Protein AF-A0A2A2RE02-F1 (afdb_monomer)

Foldseek 3Di:
DDDDDQDPVNVVLVVVVVVDVVSVVVVVVQVVQQVQLCVLVVLCVLLVHDLQRLCVQLVHHSVVNVCSNGGVPPPDPVNVQSSQVSSVHHDDDDDD

Secondary structure (DSSP, 8-state):
---PPP-HHHHHHHHHHHH-HHHHHHHHHHHHHHHHHHHHHHHHHHTT--HHHHHHHHT--HHHHHHHHH--TT--HHHHHHHHHHTT--------

Nearest PDB structures (foldseek):
  2b5a-assembly1_A  TM=9.350E-01  e=4.910E-04  [Bacillus] caldolyticus
  4fbi-assembly2_C  TM=9.737E-01  e=1.763E-03  Enterobacter sp. RFL1396
  4i6t-assembly1_B  TM=9.662E-01  e=2.117E-03  Enterobacter sp. RFL1396
  8ezt-assembly1_D-2  TM=8.444E-01  e=1.224E-03  Legionella pneumophila
  3f52-assembly1_E  TM=9.281E-01  e=4.395E-03  Corynebacterium glutamicum

Mean predicted aligned error: 5.08 Å

Structure (mmCIF, N/CA/C/O backbone):
data_AF-A0A2A2RE02-F1
#
_entry.id   AF-A0A2A2RE02-F1
#
loop_
_atom_site.group_PDB
_atom_site.id
_atom_site.type_symbol
_atom_site.label_atom_id
_atom_site.label_alt_id
_atom_site.label_comp_id
_atom_site.label_asym_id
_atom_site.label_entity_id
_atom_site.label_seq_id
_atom_site.pdbx_PDB_ins_code
_atom_site.Cartn_x
_atom_site.Cartn_y
_atom_site.Cartn_z
_atom_site.occupancy
_atom_site.B_iso_or_equiv
_atom_site.auth_seq_id
_atom_site.auth_comp_id
_atom_site.auth_asym_id
_atom_site.auth_atom_id
_atom_site.pdbx_PDB_model_num
ATOM 1 N N . MET A 1 1 ? -12.730 13.027 -14.787 1.00 36.94 1 MET A N 1
ATOM 2 C CA . MET A 1 1 ? -11.317 12.645 -14.556 1.00 36.94 1 MET A CA 1
ATOM 3 C C . MET A 1 1 ? -10.471 13.306 -15.627 1.00 36.94 1 MET A C 1
ATOM 5 O O . MET A 1 1 ? -10.741 13.077 -16.795 1.00 36.94 1 MET A O 1
ATOM 9 N N . LYS A 1 2 ? -9.523 14.177 -15.265 1.00 39.69 2 LYS A N 1
ATOM 10 C CA . LYS A 1 2 ? -8.565 14.722 -16.238 1.00 39.69 2 LYS A CA 1
ATOM 11 C C . LYS A 1 2 ? -7.500 13.648 -16.478 1.00 39.69 2 LYS A C 1
ATOM 13 O O . LYS A 1 2 ? -6.848 13.237 -15.524 1.00 39.69 2 LYS A O 1
ATOM 18 N N . THR A 1 3 ? -7.362 13.162 -17.705 1.00 48.34 3 THR A N 1
ATOM 19 C CA . THR A 1 3 ? -6.258 12.280 -18.109 1.00 48.34 3 THR A CA 1
ATOM 20 C C . THR A 1 3 ? -4.958 13.083 -18.051 1.00 48.34 3 THR A C 1
ATOM 22 O O . THR A 1 3 ? -4.823 14.086 -18.754 1.00 48.34 3 THR A O 1
ATOM 25 N N . LYS A 1 4 ? -4.032 12.698 -17.165 1.00 69.12 4 LYS A N 1
ATOM 26 C CA . LYS A 1 4 ? -2.693 13.297 -17.072 1.00 69.12 4 LYS A CA 1
ATOM 27 C C . LYS A 1 4 ? -1.967 13.011 -18.396 1.00 69.12 4 LYS A C 1
ATOM 29 O O . LYS A 1 4 ? -1.952 11.866 -18.837 1.00 69.12 4 LYS A O 1
ATOM 34 N N . LYS A 1 5 ? -1.439 14.043 -19.064 1.00 75.25 5 LYS A N 1
ATOM 35 C CA . LYS A 1 5 ? -0.555 13.851 -20.228 1.00 75.25 5 LYS A CA 1
ATOM 36 C C . LYS A 1 5 ? 0.691 13.086 -19.758 1.00 75.25 5 LYS A C 1
ATOM 38 O O . LYS A 1 5 ? 1.171 13.436 -18.679 1.00 75.25 5 LYS A O 1
ATOM 43 N N . PRO A 1 6 ? 1.193 12.106 -20.531 1.00 75.75 6 PRO A N 1
ATOM 44 C CA . PRO A 1 6 ? 2.394 11.378 -20.152 1.00 75.75 6 PRO A CA 1
ATOM 45 C C . PRO A 1 6 ? 3.555 12.360 -20.022 1.00 75.75 6 PRO A C 1
ATOM 47 O O . PRO A 1 6 ? 3.801 13.152 -20.944 1.00 75.75 6 PRO A O 1
ATOM 50 N N . ASP A 1 7 ? 4.188 12.353 -18.854 1.00 89.88 7 ASP A N 1
ATOM 51 C CA . ASP A 1 7 ? 5.355 13.180 -18.568 1.00 89.88 7 ASP A CA 1
ATOM 52 C C . ASP 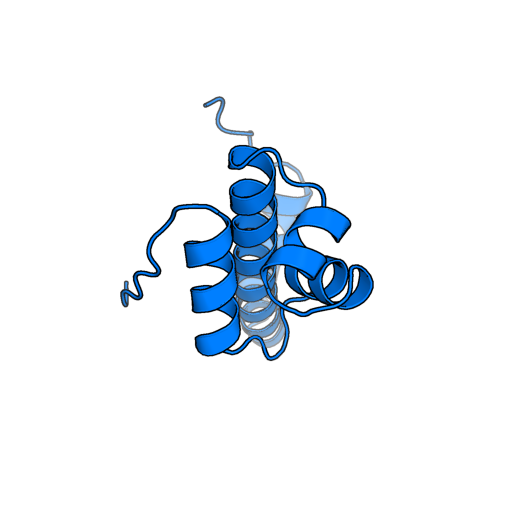A 1 7 ? 6.648 12.489 -19.039 1.00 89.88 7 ASP A C 1
ATOM 54 O O . ASP A 1 7 ? 6.619 11.431 -19.675 1.00 89.88 7 ASP A O 1
ATOM 58 N N . ASP A 1 8 ? 7.795 13.129 -18.811 1.00 93.19 8 ASP A N 1
ATOM 59 C CA . ASP A 1 8 ? 9.086 12.613 -19.279 1.00 93.19 8 ASP A CA 1
ATOM 60 C C . ASP A 1 8 ? 9.456 11.270 -18.624 1.00 93.19 8 ASP A C 1
ATOM 62 O O . ASP A 1 8 ? 10.136 10.452 -19.248 1.00 93.19 8 ASP A O 1
ATOM 66 N N . LEU A 1 9 ? 8.966 10.999 -17.407 1.00 90.38 9 LEU A N 1
ATOM 67 C CA . LEU A 1 9 ? 9.183 9.724 -16.727 1.00 90.38 9 LEU A CA 1
ATOM 68 C C . LEU A 1 9 ? 8.360 8.611 -17.382 1.00 90.38 9 LEU A C 1
ATOM 70 O O . LEU A 1 9 ? 8.900 7.537 -17.648 1.00 90.38 9 LEU A O 1
ATOM 74 N N . ASP A 1 10 ? 7.090 8.883 -17.697 1.00 91.62 10 ASP A N 1
ATOM 75 C CA . ASP A 1 10 ? 6.213 7.924 -18.380 1.00 91.62 10 ASP A 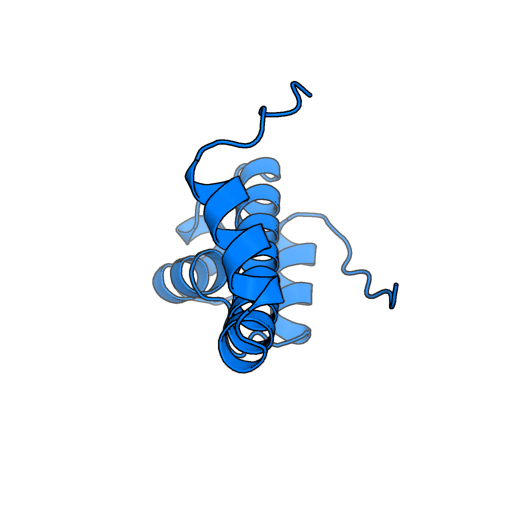CA 1
ATOM 76 C C . ASP A 1 10 ? 6.827 7.469 -19.720 1.00 91.62 10 ASP A C 1
ATOM 78 O O . ASP A 1 10 ? 6.822 6.282 -20.049 1.00 91.62 10 ASP A O 1
ATOM 82 N N . ARG A 1 11 ? 7.419 8.404 -20.477 1.00 93.69 11 ARG A N 1
ATOM 83 C CA . ARG A 1 11 ? 8.105 8.104 -21.748 1.00 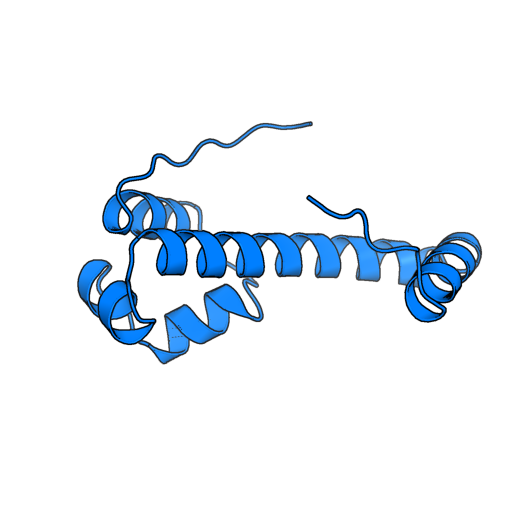93.69 11 ARG A CA 1
ATOM 84 C C . ARG A 1 11 ? 9.354 7.254 -21.549 1.00 93.69 11 ARG A C 1
ATOM 86 O O . ARG A 1 11 ? 9.524 6.257 -22.247 1.00 93.69 11 ARG A O 1
ATOM 93 N N . TYR A 1 12 ? 10.199 7.622 -20.586 1.00 94.62 12 TYR A N 1
ATOM 94 C CA . TYR A 1 12 ? 11.413 6.869 -20.280 1.00 94.62 12 TYR A CA 1
ATOM 95 C C . TYR A 1 12 ? 11.105 5.415 -19.909 1.00 94.62 12 TYR A C 1
ATOM 97 O O . TYR A 1 12 ? 11.782 4.505 -20.382 1.00 94.62 12 TYR A O 1
ATOM 105 N N . ILE A 1 13 ? 10.069 5.187 -19.094 1.00 93.81 13 ILE A N 1
ATOM 106 C CA . ILE A 1 13 ? 9.660 3.839 -18.688 1.00 93.81 13 ILE A CA 1
ATOM 107 C C . ILE A 1 13 ? 9.280 3.011 -19.915 1.00 93.81 13 ILE A C 1
ATOM 109 O O . ILE A 1 13 ? 9.792 1.906 -20.067 1.00 93.81 13 ILE A O 1
ATOM 113 N N . VAL A 1 14 ? 8.443 3.546 -20.813 1.00 94.19 14 VAL A N 1
ATOM 114 C CA . VAL A 1 14 ? 8.041 2.844 -22.045 1.00 94.19 14 VAL A CA 1
ATOM 115 C C . VAL A 1 14 ? 9.265 2.459 -22.875 1.00 94.19 14 VAL A C 1
ATOM 117 O O . VAL A 1 14 ? 9.457 1.282 -23.175 1.00 94.19 14 VAL A O 1
ATOM 120 N N . GLU A 1 15 ? 10.143 3.419 -23.169 1.00 95.88 15 GLU A N 1
ATOM 121 C CA . GLU A 1 15 ? 11.349 3.163 -23.962 1.00 95.88 15 GLU A CA 1
ATOM 122 C C . GLU A 1 15 ? 12.310 2.173 -23.290 1.00 95.88 15 GLU A C 1
ATOM 124 O O . GLU A 1 15 ? 12.991 1.400 -23.968 1.00 95.88 15 GLU A O 1
ATOM 129 N N . ARG A 1 16 ? 12.412 2.200 -21.955 1.00 95.44 16 ARG A N 1
ATOM 130 C CA . ARG A 1 16 ? 13.289 1.293 -21.210 1.00 95.44 16 ARG A CA 1
ATOM 131 C C . ARG A 1 16 ? 12.741 -0.130 -21.207 1.00 95.44 16 ARG A C 1
ATOM 133 O O . ARG A 1 16 ? 13.526 -1.052 -21.411 1.00 95.44 16 ARG A O 1
ATOM 140 N N . LYS A 1 17 ? 11.426 -0.306 -21.040 1.00 95.62 17 LYS A N 1
ATOM 141 C CA . LYS A 1 17 ? 10.769 -1.622 -21.084 1.00 95.62 17 LYS A CA 1
ATOM 142 C C . LYS A 1 17 ? 10.950 -2.324 -22.432 1.00 95.62 17 LYS A C 1
ATOM 144 O O . LYS A 1 17 ? 11.088 -3.540 -22.460 1.00 95.62 17 LYS A O 1
ATOM 149 N N . GLU A 1 18 ? 10.993 -1.579 -23.536 1.00 95.69 18 GLU A N 1
ATOM 150 C CA . GLU A 1 18 ? 11.247 -2.149 -24.870 1.00 95.69 18 GLU A CA 1
ATOM 151 C C . GLU A 1 18 ? 12.684 -2.662 -25.044 1.00 95.69 18 GLU A C 1
ATOM 153 O O . GLU A 1 18 ? 12.924 -3.609 -25.791 1.00 95.69 18 GLU A O 1
ATOM 158 N N . LYS A 1 19 ? 13.650 -2.030 -24.370 1.00 96.56 19 LYS A N 1
ATOM 159 C CA . LYS A 1 19 ? 15.086 -2.315 -24.530 1.00 96.56 19 LYS A CA 1
ATOM 160 C C . LYS A 1 19 ? 15.615 -3.341 -23.529 1.00 96.56 19 LYS A C 1
ATOM 162 O O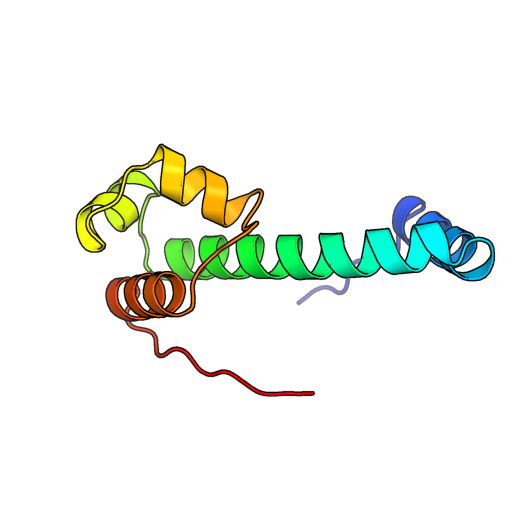 . LYS A 1 19 ? 16.689 -3.894 -23.749 1.00 96.56 19 LYS A O 1
ATOM 167 N N . ASP A 1 20 ? 14.905 -3.556 -22.427 1.00 97.12 20 ASP A N 1
ATOM 168 C CA . ASP A 1 20 ? 15.368 -4.342 -21.288 1.00 97.12 20 ASP A CA 1
ATOM 169 C C . ASP A 1 20 ? 14.213 -5.171 -20.705 1.00 97.12 20 ASP A C 1
ATOM 171 O O . ASP A 1 20 ? 13.341 -4.664 -19.995 1.00 97.12 20 ASP A O 1
ATOM 175 N N . ALA A 1 21 ? 14.210 -6.465 -21.033 1.00 95.31 21 ALA A N 1
ATOM 176 C CA . ALA A 1 21 ? 13.178 -7.403 -20.600 1.00 95.31 21 ALA A CA 1
ATOM 177 C C . ALA A 1 21 ? 13.226 -7.688 -19.089 1.00 95.31 21 ALA A C 1
ATOM 179 O O . ALA A 1 21 ? 12.182 -7.943 -18.487 1.00 95.31 21 ALA A O 1
ATOM 180 N N . GLU A 1 22 ? 14.409 -7.625 -18.469 1.00 95.69 22 GLU A N 1
ATOM 181 C CA . GLU A 1 22 ? 14.565 -7.797 -17.021 1.00 95.69 22 GLU A CA 1
ATOM 182 C C . GLU A 1 22 ? 13.957 -6.599 -16.287 1.00 95.69 22 GLU A C 1
ATOM 184 O O . GLU A 1 22 ? 13.143 -6.771 -15.377 1.00 95.69 22 GLU A O 1
ATOM 189 N N . PHE A 1 23 ? 14.253 -5.385 -16.762 1.00 95.44 23 PHE A N 1
ATOM 190 C CA . PHE A 1 23 ? 13.607 -4.168 -16.277 1.00 95.44 23 PHE A CA 1
ATOM 191 C C . PHE A 1 23 ? 12.089 -4.218 -16.465 1.00 95.44 23 PHE A C 1
ATOM 193 O O . PHE A 1 23 ? 11.353 -3.869 -15.547 1.00 95.44 23 PHE A O 1
ATOM 200 N N . ALA A 1 24 ? 11.606 -4.658 -17.631 1.00 93.94 24 ALA A N 1
ATOM 201 C CA . ALA A 1 24 ? 10.175 -4.728 -17.906 1.00 93.94 24 ALA A CA 1
ATOM 202 C C . ALA A 1 24 ? 9.437 -5.651 -16.930 1.00 93.94 24 ALA A C 1
ATOM 204 O O . ALA A 1 24 ? 8.420 -5.245 -16.368 1.00 93.94 24 ALA A O 1
ATOM 205 N N . ALA A 1 25 ? 9.970 -6.852 -16.693 1.00 92.81 25 ALA A N 1
ATOM 206 C CA . ALA A 1 25 ? 9.375 -7.814 -15.773 1.00 92.81 25 ALA A CA 1
ATOM 207 C C . ALA A 1 25 ? 9.385 -7.315 -14.318 1.00 92.81 25 ALA A C 1
ATOM 209 O O . ALA A 1 25 ? 8.368 -7.417 -13.628 1.00 92.81 25 ALA A O 1
ATOM 210 N N . ALA A 1 26 ? 10.504 -6.742 -13.859 1.00 92.06 26 ALA A N 1
ATOM 211 C CA . ALA A 1 26 ? 10.609 -6.179 -12.514 1.00 92.06 26 ALA A CA 1
ATOM 212 C C . ALA A 1 26 ? 9.646 -4.996 -12.323 1.00 92.06 26 ALA A C 1
ATOM 214 O O . ALA A 1 26 ? 8.891 -4.965 -11.352 1.00 92.06 26 ALA A O 1
ATOM 215 N N . TYR A 1 27 ? 9.610 -4.075 -13.292 1.00 92.75 27 TYR A N 1
ATOM 216 C CA . TYR A 1 27 ? 8.723 -2.917 -13.262 1.00 92.75 27 TYR A CA 1
ATOM 217 C C . TYR A 1 27 ? 7.251 -3.332 -13.215 1.00 92.75 27 TYR A C 1
ATOM 219 O O . TYR A 1 27 ? 6.502 -2.805 -12.401 1.00 92.75 27 TYR A O 1
ATOM 227 N N . ASP A 1 28 ? 6.827 -4.290 -14.044 1.00 91.00 28 ASP A N 1
ATOM 228 C CA . ASP A 1 28 ? 5.428 -4.733 -14.071 1.00 91.00 28 ASP A CA 1
ATOM 229 C C . ASP A 1 28 ? 4.999 -5.411 -12.769 1.00 91.00 28 ASP A C 1
ATOM 231 O O . ASP A 1 28 ? 3.889 -5.176 -12.285 1.00 91.00 28 ASP A O 1
ATOM 235 N N . SER A 1 29 ? 5.887 -6.200 -12.160 1.00 87.81 29 SER A N 1
ATOM 236 C CA . SER A 1 29 ? 5.629 -6.793 -10.848 1.00 87.81 29 SER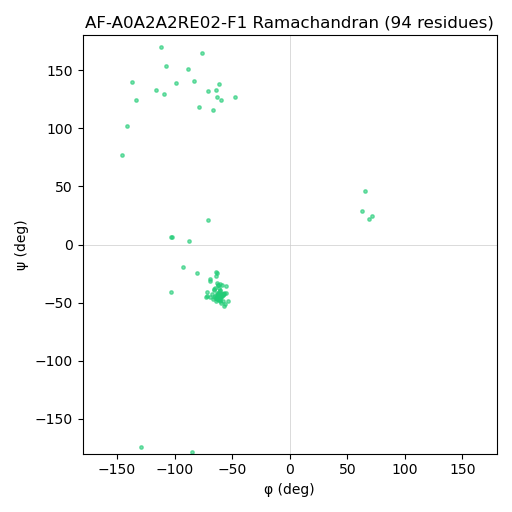 A CA 1
ATOM 237 C C . SER A 1 29 ? 5.495 -5.723 -9.759 1.00 87.81 29 SER A C 1
ATOM 239 O O . SER A 1 29 ? 4.532 -5.739 -8.990 1.00 87.81 29 SER A O 1
ATOM 241 N N . GLU A 1 30 ? 6.429 -4.771 -9.696 1.00 89.81 30 GLU A N 1
ATOM 242 C CA . GLU A 1 30 ? 6.399 -3.683 -8.710 1.00 89.81 30 GLU A CA 1
ATOM 243 C C . GLU A 1 30 ? 5.201 -2.747 -8.913 1.00 89.81 30 GLU A C 1
ATOM 245 O O . GLU A 1 30 ? 4.576 -2.309 -7.943 1.00 89.81 30 GLU A O 1
ATOM 250 N N . GLN A 1 31 ? 4.835 -2.477 -10.167 1.00 90.62 31 GLN A N 1
ATOM 251 C CA . GLN A 1 31 ? 3.680 -1.662 -10.524 1.00 90.62 31 GLN A CA 1
ATOM 252 C C . GLN A 1 31 ? 2.377 -2.314 -10.047 1.00 90.62 31 GLN A C 1
ATOM 254 O O . GLN A 1 31 ? 1.539 -1.635 -9.449 1.00 90.62 31 GLN A O 1
ATOM 259 N N . ALA A 1 32 ? 2.218 -3.629 -10.232 1.00 88.12 32 ALA A N 1
ATOM 260 C CA . ALA A 1 32 ? 1.053 -4.361 -9.740 1.00 88.12 32 ALA A CA 1
ATOM 261 C C . ALA A 1 32 ? 0.942 -4.309 -8.204 1.00 88.12 32 ALA A C 1
ATOM 263 O O . ALA A 1 32 ? -0.146 -4.083 -7.662 1.00 88.12 32 ALA A O 1
ATOM 264 N N . GLU A 1 33 ? 2.058 -4.461 -7.481 1.00 90.50 33 GLU A N 1
ATOM 265 C CA . GLU A 1 33 ? 2.073 -4.285 -6.025 1.00 90.50 33 GLU A CA 1
ATOM 266 C C . GLU A 1 33 ? 1.684 -2.858 -5.630 1.00 90.50 33 GLU A C 1
ATOM 268 O O . GLU A 1 33 ? 0.809 -2.653 -4.785 1.00 90.50 33 GLU A O 1
ATOM 273 N N . TRP A 1 34 ? 2.277 -1.850 -6.264 1.00 90.81 34 TRP A N 1
ATOM 274 C CA . TRP A 1 34 ? 1.959 -0.455 -5.983 1.00 90.81 34 TRP A CA 1
ATOM 275 C C . TRP A 1 34 ? 0.467 -0.148 -6.184 1.00 90.81 34 TRP A C 1
ATOM 277 O O . TRP A 1 34 ? -0.159 0.491 -5.332 1.00 90.81 34 TRP A O 1
ATOM 287 N N . GLU A 1 35 ? -0.143 -0.657 -7.255 1.00 91.69 35 GLU A N 1
ATOM 288 C CA . GLU A 1 35 ? -1.572 -0.485 -7.535 1.00 91.69 35 GLU A CA 1
ATOM 289 C C . GLU A 1 35 ? -2.470 -1.063 -6.435 1.00 91.69 35 GLU A C 1
ATOM 291 O O . GLU A 1 35 ? -3.456 -0.424 -6.046 1.00 91.69 35 GLU A O 1
ATOM 296 N N . ILE A 1 36 ? -2.110 -2.221 -5.871 1.00 92.44 36 ILE A N 1
ATOM 297 C CA . ILE A 1 36 ? -2.817 -2.812 -4.726 1.00 92.44 36 ILE A CA 1
ATOM 298 C C . ILE A 1 36 ? -2.740 -1.880 -3.512 1.00 92.44 36 ILE A C 1
ATOM 300 O O . ILE A 1 36 ? -3.763 -1.613 -2.872 1.00 92.44 36 ILE A O 1
ATOM 304 N N . GLY A 1 37 ? -1.556 -1.349 -3.200 1.00 94.44 37 GLY A N 1
ATOM 305 C CA . GLY A 1 37 ? -1.362 -0.441 -2.066 1.00 94.44 37 GLY A CA 1
ATOM 306 C C . GLY A 1 37 ? -2.199 0.833 -2.204 1.00 94.44 37 GLY A C 1
ATOM 307 O O . GLY A 1 37 ? -2.917 1.236 -1.280 1.00 94.44 37 GLY A O 1
ATOM 308 N N . GLN A 1 38 ? -2.216 1.402 -3.410 1.00 95.44 38 GLN A N 1
ATOM 309 C CA . GLN A 1 38 ? -3.022 2.575 -3.742 1.00 95.44 38 GLN A CA 1
ATOM 310 C C . GLN A 1 38 ? -4.524 2.293 -3.672 1.00 95.44 38 GLN A C 1
ATOM 312 O O . GLN A 1 38 ? -5.291 3.139 -3.200 1.00 95.44 38 GLN A O 1
ATOM 317 N N . LEU A 1 39 ? -4.965 1.111 -4.110 1.00 94.12 39 LEU A N 1
ATOM 318 C CA . LEU A 1 39 ? -6.355 0.680 -3.984 1.00 94.12 39 LEU A CA 1
ATOM 319 C C . LEU A 1 39 ? -6.776 0.591 -2.512 1.00 94.12 39 LEU A C 1
ATOM 321 O O . LEU A 1 39 ? -7.858 1.071 -2.160 1.00 94.12 39 LEU A O 1
ATOM 325 N N . LEU A 1 40 ? -5.931 0.024 -1.647 1.00 95.50 40 LEU A N 1
ATOM 326 C CA . LEU A 1 40 ? -6.196 -0.067 -0.210 1.00 95.50 40 LEU A CA 1
ATOM 327 C C . LEU A 1 40 ? -6.297 1.316 0.431 1.00 95.50 40 LEU A C 1
ATOM 329 O O . LEU A 1 40 ? -7.278 1.582 1.131 1.00 95.50 40 LEU A O 1
ATOM 333 N N . SER A 1 41 ? -5.349 2.208 0.129 1.00 96.94 41 SER A N 1
ATOM 334 C CA . SER A 1 41 ? -5.347 3.575 0.657 1.00 96.94 41 SER A CA 1
ATOM 335 C C . SER A 1 41 ? -6.615 4.331 0.254 1.00 96.94 41 SER A C 1
ATOM 337 O O . SER A 1 41 ? -7.355 4.818 1.110 1.00 96.94 41 SER A O 1
ATOM 339 N N . LYS A 1 42 ? -6.962 4.323 -1.041 1.00 96.62 42 LYS A N 1
ATOM 340 C CA . LYS A 1 42 ? -8.186 4.966 -1.548 1.00 96.62 42 LYS A CA 1
ATOM 341 C C . LYS A 1 42 ? -9.450 4.369 -0.939 1.00 96.62 42 LYS A C 1
ATOM 343 O O . LYS A 1 42 ? -10.387 5.096 -0.617 1.00 96.62 42 LYS A O 1
ATOM 348 N N . THR A 1 43 ? -9.492 3.048 -0.770 1.00 96.12 43 THR A N 1
ATOM 349 C CA . THR A 1 43 ? -10.642 2.369 -0.161 1.00 96.12 43 THR A CA 1
ATOM 350 C C . THR A 1 43 ? -10.810 2.800 1.295 1.00 96.12 43 THR A C 1
ATOM 352 O O . THR A 1 43 ? -11.915 3.179 1.691 1.00 96.12 43 THR A O 1
ATOM 355 N N . ARG A 1 44 ? -9.716 2.832 2.068 1.00 97.81 44 ARG A N 1
ATOM 356 C CA . ARG A 1 44 ? -9.690 3.326 3.452 1.00 97.81 44 ARG A CA 1
ATOM 357 C C . ARG A 1 44 ? -10.159 4.780 3.541 1.00 97.81 44 ARG A C 1
ATOM 359 O O . ARG A 1 44 ? -11.013 5.094 4.370 1.00 97.81 44 ARG A O 1
ATOM 366 N N . GLU A 1 45 ? -9.619 5.650 2.695 1.00 97.88 45 GLU A N 1
ATOM 367 C CA . GLU A 1 45 ? -9.957 7.078 2.656 1.00 97.88 45 GLU A CA 1
ATOM 368 C C . GLU A 1 45 ? -11.422 7.304 2.288 1.00 97.88 45 GLU A C 1
ATOM 370 O O . GLU A 1 45 ? -12.103 8.087 2.945 1.00 97.88 45 GLU A O 1
ATOM 375 N N . SER A 1 46 ? -11.949 6.554 1.314 1.00 97.38 46 SER A N 1
ATOM 376 C CA . SER A 1 46 ? -13.367 6.624 0.936 1.00 97.38 46 SER A CA 1
ATOM 377 C C . SER A 1 46 ? -14.317 6.193 2.059 1.00 97.38 46 SER A C 1
ATOM 379 O O . SER A 1 46 ? -15.466 6.623 2.090 1.00 97.38 46 SER A O 1
ATOM 381 N N . ALA A 1 47 ? -13.834 5.369 2.994 1.00 97.31 47 ALA A N 1
ATOM 382 C CA . ALA A 1 47 ? -14.556 4.976 4.198 1.00 97.31 47 ALA A CA 1
ATOM 383 C C . ALA A 1 47 ? -14.360 5.961 5.371 1.00 97.31 47 ALA A C 1
ATOM 385 O O . ALA A 1 47 ? -14.847 5.700 6.470 1.00 97.31 47 ALA A O 1
ATOM 386 N N . GLY A 1 48 ? -13.631 7.067 5.170 1.00 97.88 48 GLY A N 1
ATOM 387 C CA . GLY A 1 48 ? -13.368 8.082 6.195 1.00 97.88 48 GLY A CA 1
ATOM 388 C C . GLY A 1 48 ? -12.447 7.609 7.324 1.00 97.88 48 GLY A C 1
ATOM 389 O O . GLY A 1 48 ? -12.496 8.150 8.428 1.00 97.88 48 GLY A O 1
ATOM 390 N N . LEU A 1 49 ? -11.634 6.573 7.092 1.00 98.19 49 LEU A N 1
ATOM 391 C CA . LEU A 1 49 ? -10.794 5.970 8.127 1.00 98.19 49 LEU A CA 1
ATOM 392 C C . LEU A 1 49 ? -9.351 6.481 8.059 1.00 98.19 49 LEU A C 1
ATOM 394 O O . LEU A 1 49 ? -8.739 6.544 6.993 1.00 98.19 49 LEU A O 1
ATOM 398 N N . THR A 1 50 ? -8.755 6.752 9.220 1.00 98.44 50 THR A N 1
ATOM 399 C CA . THR A 1 50 ? -7.293 6.869 9.339 1.00 98.44 50 THR A CA 1
ATOM 400 C C . THR A 1 50 ? -6.638 5.485 9.313 1.00 98.44 50 THR A C 1
ATOM 402 O O . THR A 1 50 ? -7.309 4.466 9.516 1.00 98.44 50 THR A O 1
ATOM 405 N N . GLN A 1 51 ? -5.320 5.424 9.098 1.00 98.31 51 GLN A N 1
ATOM 406 C CA . GLN A 1 51 ? -4.568 4.163 9.166 1.00 98.31 51 GLN A CA 1
ATOM 407 C C . GLN A 1 51 ? -4.719 3.494 10.542 1.00 98.31 51 GLN A C 1
ATOM 409 O O . GLN A 1 51 ? -4.969 2.293 10.623 1.00 98.31 51 GLN A O 1
ATOM 414 N N . GLU A 1 52 ? -4.654 4.266 11.631 1.00 98.50 52 GLU A N 1
ATOM 415 C CA . GLU A 1 52 ? -4.900 3.781 12.992 1.00 98.50 52 GLU A CA 1
ATOM 416 C C . GLU A 1 52 ? -6.325 3.244 13.174 1.00 98.50 52 GLU A C 1
ATOM 418 O O . GLU A 1 52 ? -6.524 2.233 13.849 1.00 98.50 52 GLU A O 1
ATOM 423 N N . ALA A 1 53 ? -7.332 3.910 12.602 1.00 98.44 53 ALA A N 1
ATOM 424 C CA . ALA A 1 53 ? -8.723 3.482 12.726 1.00 98.44 53 ALA A CA 1
ATOM 425 C C . ALA A 1 53 ? -8.981 2.161 11.990 1.00 98.44 53 ALA A C 1
ATOM 427 O O . ALA A 1 53 ? -9.637 1.272 12.540 1.00 98.44 53 ALA A O 1
ATOM 428 N N . LEU A 1 54 ? -8.426 2.005 10.783 1.00 98.38 54 LEU A N 1
ATOM 429 C CA . LEU A 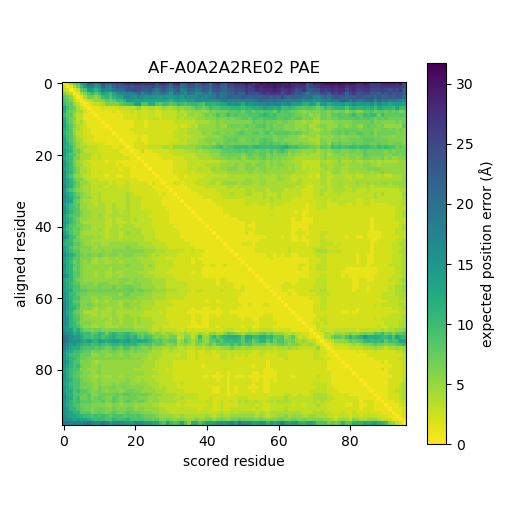1 54 ? -8.490 0.745 10.046 1.00 98.38 54 LEU A CA 1
ATOM 430 C C . LEU A 1 54 ? -7.752 -0.369 10.796 1.00 98.38 54 LEU A C 1
ATOM 432 O O . LEU A 1 54 ? -8.311 -1.450 10.972 1.00 98.38 54 LEU A O 1
ATOM 436 N N . ALA A 1 55 ? -6.546 -0.088 11.300 1.00 98.12 55 ALA A N 1
ATOM 437 C CA . ALA A 1 55 ? -5.756 -1.037 12.080 1.00 98.12 55 ALA A CA 1
ATOM 438 C C . ALA A 1 55 ? -6.555 -1.606 13.261 1.00 98.12 55 ALA A C 1
ATOM 440 O O . ALA A 1 55 ? -6.654 -2.824 13.404 1.00 98.12 55 ALA A O 1
ATOM 441 N N . ARG A 1 56 ? -7.208 -0.738 14.048 1.00 98.31 56 ARG A N 1
ATOM 442 C CA . ARG A 1 56 ? -8.071 -1.162 15.162 1.00 98.31 56 ARG A CA 1
ATOM 443 C C . ARG A 1 56 ? -9.244 -2.026 14.699 1.00 98.31 56 ARG A C 1
ATOM 445 O O . ARG A 1 56 ? -9.516 -3.046 15.322 1.00 98.31 56 ARG A O 1
ATOM 452 N N . LYS A 1 57 ? -9.915 -1.658 13.600 1.00 97.69 57 LYS A N 1
ATOM 453 C CA . LYS A 1 57 ? -11.059 -2.416 13.057 1.00 97.69 57 LYS A CA 1
ATOM 454 C C . LYS A 1 57 ? -10.692 -3.835 12.621 1.00 97.69 57 LYS A C 1
ATOM 456 O O . LYS A 1 57 ? -11.524 -4.725 12.757 1.00 97.69 57 LYS A O 1
ATOM 461 N N . ILE A 1 58 ? -9.486 -4.048 12.090 1.00 96.81 58 ILE A N 1
ATOM 462 C CA . ILE A 1 58 ? -9.071 -5.359 11.561 1.00 96.81 58 ILE A CA 1
ATOM 463 C C . ILE A 1 58 ? -8.128 -6.145 12.481 1.00 96.81 58 ILE A C 1
ATOM 465 O O . ILE A 1 58 ? -7.636 -7.202 12.078 1.00 96.81 58 ILE A O 1
ATOM 469 N N . GLY A 1 59 ? -7.873 -5.650 13.698 1.00 96.81 59 GLY A N 1
ATOM 470 C CA . GLY A 1 59 ? -6.960 -6.286 14.652 1.00 96.81 59 GLY A CA 1
ATOM 471 C C . GLY A 1 59 ? -5.510 -6.297 14.162 1.00 96.81 59 GLY A C 1
ATOM 472 O O . GLY A 1 59 ? -4.855 -7.333 14.187 1.00 96.81 59 GLY A O 1
ATOM 473 N N . SER A 1 60 ? -5.031 -5.160 13.658 1.00 96.19 60 SER A N 1
ATOM 474 C CA . SER A 1 60 ? -3.669 -4.967 13.151 1.00 96.19 60 SER A CA 1
ATOM 475 C C . SER A 1 60 ? -3.027 -3.718 13.771 1.00 96.19 60 SER A C 1
ATOM 477 O O . SER A 1 60 ? -3.599 -3.078 14.654 1.00 96.19 60 SER A O 1
ATOM 479 N N . THR A 1 61 ? -1.831 -3.349 13.317 1.00 97.44 61 THR A N 1
ATOM 480 C CA . THR A 1 61 ? -1.120 -2.139 13.753 1.00 97.44 61 THR A CA 1
ATOM 481 C C . THR A 1 61 ? -1.135 -1.076 12.662 1.00 97.44 61 THR A C 1
ATOM 483 O O . THR A 1 61 ? -1.189 -1.387 11.472 1.00 97.44 61 THR A O 1
ATOM 486 N N . ARG A 1 62 ? -1.039 0.203 13.043 1.00 97.62 62 ARG A N 1
ATOM 487 C CA . ARG A 1 62 ? -0.910 1.304 12.074 1.00 97.62 62 ARG A CA 1
ATOM 488 C C . ARG A 1 62 ? 0.286 1.090 11.140 1.00 97.62 62 ARG A C 1
ATOM 490 O O . ARG A 1 62 ? 0.153 1.292 9.939 1.00 97.62 62 ARG A O 1
ATOM 497 N N . SER A 1 63 ? 1.424 0.635 11.667 1.00 96.56 63 SER A N 1
ATOM 498 C CA . SER A 1 63 ? 2.622 0.344 10.868 1.00 96.56 63 SER A CA 1
ATOM 499 C C . SER A 1 63 ? 2.379 -0.756 9.834 1.00 96.56 63 SER A C 1
ATOM 501 O O . SER A 1 63 ? 2.861 -0.643 8.710 1.00 96.56 63 SER A O 1
ATOM 503 N N . ALA A 1 64 ? 1.595 -1.786 10.172 1.00 94.88 64 ALA A N 1
ATOM 504 C CA . ALA A 1 64 ? 1.196 -2.807 9.209 1.00 94.88 64 ALA A CA 1
ATOM 505 C C . ALA A 1 64 ? 0.296 -2.227 8.108 1.00 94.88 64 ALA A C 1
ATOM 507 O O . ALA A 1 64 ? 0.578 -2.466 6.941 1.00 94.88 64 ALA A O 1
ATOM 508 N N . ILE A 1 65 ? -0.707 -1.404 8.447 1.00 96.56 65 ILE A N 1
ATOM 509 C CA . ILE A 1 65 ? -1.550 -0.722 7.443 1.00 96.56 65 ILE A CA 1
ATOM 510 C C . ILE A 1 65 ? -0.711 0.181 6.531 1.00 96.56 65 ILE A C 1
ATOM 512 O O . ILE A 1 65 ? -0.850 0.124 5.315 1.00 96.56 65 ILE A O 1
ATOM 516 N N . CYS A 1 66 ? 0.207 0.965 7.100 1.00 95.94 66 CYS A N 1
ATOM 517 C CA . CYS A 1 66 ? 1.116 1.811 6.328 1.00 95.94 66 CYS A CA 1
ATOM 518 C C . CYS A 1 66 ? 1.976 0.983 5.360 1.00 95.94 66 CYS A C 1
ATOM 520 O O . CYS A 1 66 ? 2.127 1.357 4.198 1.00 95.94 66 CYS A O 1
ATOM 522 N N . ARG A 1 67 ? 2.491 -0.172 5.806 1.00 93.81 67 ARG A N 1
ATOM 523 C CA . ARG A 1 67 ? 3.216 -1.101 4.931 1.00 93.81 67 ARG A CA 1
ATOM 524 C C . ARG A 1 67 ? 2.315 -1.631 3.820 1.00 93.81 67 ARG A C 1
ATOM 526 O O . ARG A 1 67 ? 2.730 -1.599 2.675 1.00 93.81 67 ARG A O 1
ATOM 533 N N . TYR A 1 68 ? 1.092 -2.055 4.134 1.00 93.81 68 TYR A N 1
ATOM 534 C CA . TYR A 1 68 ? 0.137 -2.547 3.136 1.00 93.81 68 TYR A CA 1
ATOM 535 C C . TYR A 1 68 ? -0.176 -1.504 2.057 1.00 93.81 68 TYR A C 1
ATOM 537 O O . TYR A 1 68 ? -0.356 -1.856 0.902 1.00 93.81 68 TYR A O 1
ATOM 545 N N . GLU A 1 69 ? -0.221 -0.223 2.415 1.00 94.56 69 GLU A N 1
ATOM 546 C CA . GLU A 1 69 ? -0.526 0.857 1.470 1.00 94.56 69 GLU A CA 1
ATOM 547 C C . GLU A 1 69 ? 0.678 1.285 0.620 1.00 94.56 69 GLU A C 1
ATOM 549 O O . GLU A 1 69 ? 0.487 1.814 -0.469 1.00 94.56 69 GLU A O 1
ATOM 554 N N . ARG A 1 70 ? 1.912 1.071 1.097 1.00 90.94 70 ARG A N 1
ATOM 555 C CA . ARG A 1 70 ? 3.138 1.522 0.410 1.00 90.94 70 ARG A CA 1
ATOM 556 C C . ARG A 1 70 ? 3.878 0.404 -0.318 1.00 90.94 70 ARG A C 1
ATOM 558 O O . ARG A 1 70 ? 4.392 0.630 -1.403 1.00 90.94 70 ARG A O 1
ATOM 565 N N . HIS A 1 71 ? 3.949 -0.766 0.308 1.00 87.12 71 HIS A N 1
ATOM 566 C CA . HIS A 1 71 ? 4.682 -1.945 -0.149 1.00 87.12 71 HIS A CA 1
ATOM 567 C C . HIS A 1 71 ? 3.904 -3.210 0.261 1.00 87.12 71 HIS A C 1
ATOM 569 O O . HIS A 1 71 ? 4.255 -3.857 1.255 1.00 87.12 71 HIS A O 1
ATOM 575 N N . PRO A 1 72 ? 2.813 -3.554 -0.450 1.00 82.06 72 PRO A N 1
ATOM 576 C CA . PRO A 1 72 ? 1.930 -4.676 -0.118 1.00 82.06 72 PRO A CA 1
ATOM 577 C C . PRO A 1 72 ? 2.527 -6.069 -0.362 1.00 82.06 72 PRO A C 1
ATOM 579 O O . PRO A 1 72 ? 1.776 -7.045 -0.441 1.00 82.06 72 PRO A O 1
ATOM 582 N N . ALA A 1 73 ? 3.853 -6.186 -0.428 1.00 76.50 73 ALA A N 1
ATOM 583 C CA . ALA A 1 73 ? 4.549 -7.457 -0.526 1.00 76.50 73 ALA A CA 1
ATOM 584 C C . ALA A 1 73 ? 3.997 -8.455 0.508 1.00 76.50 73 ALA A C 1
ATOM 586 O O . ALA A 1 73 ? 3.915 -8.171 1.711 1.00 76.50 73 ALA A O 1
ATOM 587 N N . ASN A 1 74 ? 3.614 -9.638 0.025 1.00 79.88 74 ASN A N 1
ATOM 588 C CA . ASN A 1 74 ? 3.052 -10.735 0.818 1.00 79.88 74 ASN A CA 1
ATOM 589 C C . ASN A 1 74 ? 1.703 -10.440 1.510 1.00 79.88 74 ASN A C 1
ATOM 591 O O . ASN A 1 74 ? 1.403 -11.027 2.557 1.00 79.88 74 ASN A O 1
ATOM 595 N N . LEU A 1 75 ? 0.854 -9.560 0.961 1.00 88.44 75 LEU A N 1
ATOM 596 C CA . LEU A 1 75 ? -0.530 -9.463 1.435 1.00 88.44 75 LEU A CA 1
ATOM 597 C C . LEU A 1 75 ? -1.310 -10.751 1.167 1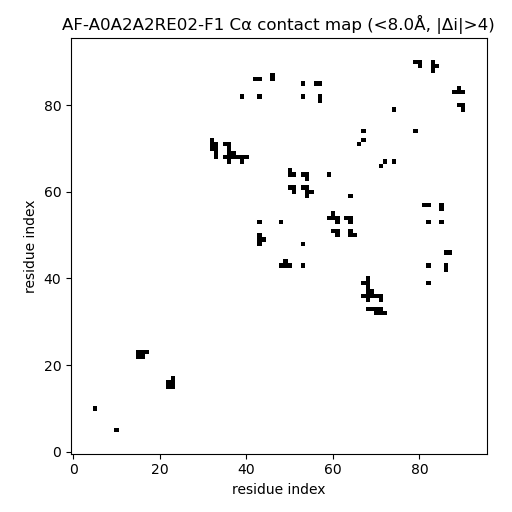.00 88.44 75 LEU A C 1
ATOM 599 O O . LEU A 1 75 ? -1.354 -11.272 0.057 1.00 88.44 75 LEU A O 1
ATOM 603 N N . THR A 1 76 ? -2.016 -11.223 2.188 1.00 92.25 76 THR A N 1
ATOM 604 C CA . THR A 1 76 ? -2.894 -12.385 2.061 1.00 92.25 76 THR A CA 1
ATOM 605 C C . THR A 1 76 ? -4.297 -11.971 1.623 1.00 92.25 76 THR A C 1
ATOM 607 O O . THR A 1 76 ? -4.804 -10.915 2.018 1.00 92.25 76 THR A O 1
ATOM 610 N N . LEU A 1 77 ? -4.997 -12.866 0.919 1.00 93.56 77 LEU A N 1
ATOM 611 C CA . LEU A 1 77 ? -6.428 -12.702 0.626 1.00 93.56 77 LEU A CA 1
ATOM 612 C C . LEU A 1 77 ? -7.259 -12.494 1.902 1.00 93.56 77 LEU A C 1
ATOM 614 O O . LEU A 1 77 ? -8.187 -11.692 1.915 1.00 93.56 77 LEU A O 1
ATOM 618 N N . SER A 1 78 ? -6.892 -13.155 3.006 1.00 94.88 78 SER A N 1
ATOM 619 C CA . SER A 1 78 ? -7.560 -12.974 4.301 1.00 94.88 78 SER A CA 1
ATOM 620 C C . SER A 1 78 ? -7.413 -11.554 4.858 1.00 94.88 78 SER A C 1
ATOM 622 O O . SER A 1 78 ? -8.333 -11.049 5.499 1.00 94.88 78 SER A O 1
ATOM 624 N N . THR A 1 79 ? -6.286 -10.887 4.602 1.00 94.69 79 THR A N 1
ATOM 625 C CA . THR A 1 79 ? -6.073 -9.488 4.992 1.00 94.69 79 THR A CA 1
ATOM 626 C C . THR A 1 79 ? -6.891 -8.554 4.107 1.00 94.69 79 THR A C 1
ATOM 628 O O . THR A 1 7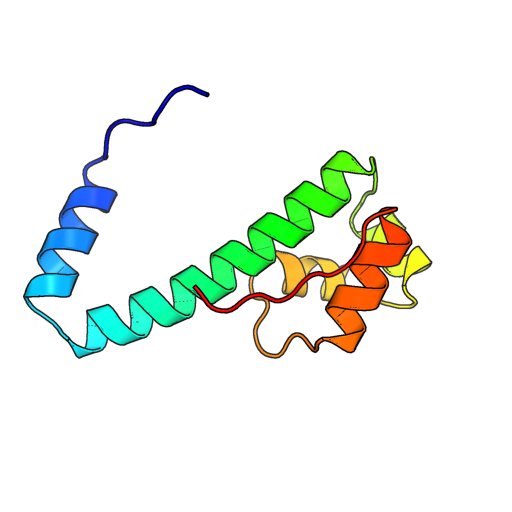9 ? -7.581 -7.680 4.631 1.00 94.69 79 THR A O 1
ATOM 631 N N . LEU A 1 80 ? -6.887 -8.780 2.789 1.00 95.06 80 LEU A N 1
ATOM 632 C CA . LEU A 1 80 ? -7.705 -8.014 1.841 1.00 95.06 80 LEU A CA 1
ATOM 633 C C . LEU A 1 80 ? -9.198 -8.097 2.186 1.00 95.06 80 LEU A C 1
ATOM 635 O O . LEU A 1 80 ? -9.886 -7.080 2.220 1.00 95.06 80 LEU A O 1
ATOM 639 N N . GLU A 1 81 ? -9.680 -9.289 2.532 1.00 96.38 81 GLU A N 1
ATOM 640 C CA . GLU A 1 81 ? -11.062 -9.521 2.953 1.00 96.38 81 GLU A CA 1
ATOM 641 C C . GLU A 1 81 ? -11.407 -8.755 4.241 1.00 96.38 81 GLU A C 1
ATOM 643 O O . GLU A 1 81 ? -12.464 -8.125 4.332 1.00 96.38 81 GLU A O 1
ATOM 648 N N . LYS A 1 82 ? -10.506 -8.741 5.236 1.00 96.31 82 LYS A N 1
ATOM 649 C CA . LYS A 1 82 ? -10.691 -7.947 6.463 1.00 96.31 82 LYS A CA 1
ATOM 650 C C . LYS A 1 82 ? -10.786 -6.453 6.161 1.00 96.31 82 LYS A C 1
ATOM 652 O O . LYS A 1 82 ? -11.664 -5.785 6.708 1.00 96.31 82 LYS A O 1
ATOM 657 N N . VAL A 1 83 ? -9.914 -5.930 5.295 1.00 96.06 83 VAL A N 1
ATOM 658 C CA . VAL A 1 83 ? -9.941 -4.515 4.894 1.00 96.06 83 VAL A CA 1
ATOM 659 C C . VAL A 1 83 ? -11.239 -4.185 4.158 1.00 96.06 83 VAL A C 1
ATOM 661 O O . VAL A 1 83 ? -11.889 -3.194 4.497 1.00 96.06 83 VAL A O 1
ATOM 664 N N . ALA A 1 84 ? -11.660 -5.029 3.212 1.00 96.50 84 ALA A N 1
ATOM 665 C CA . ALA A 1 84 ? -12.913 -4.854 2.485 1.00 96.50 84 ALA A CA 1
ATOM 666 C C . ALA A 1 84 ? -14.105 -4.771 3.452 1.00 96.50 84 ALA A C 1
ATOM 668 O O . ALA A 1 84 ? -14.839 -3.784 3.443 1.00 96.50 84 ALA A O 1
ATOM 669 N N . ARG A 1 85 ? -14.239 -5.725 4.382 1.00 96.69 85 ARG A N 1
ATOM 670 C CA . ARG A 1 85 ? -15.316 -5.704 5.387 1.00 96.69 85 ARG A CA 1
ATOM 671 C C . ARG A 1 85 ? -15.262 -4.469 6.285 1.00 96.69 85 ARG A C 1
ATOM 673 O O . ARG A 1 85 ? -16.286 -3.831 6.510 1.00 96.69 85 ARG A O 1
ATOM 680 N N . ALA A 1 86 ? -14.077 -4.096 6.772 1.00 97.06 86 ALA A N 1
ATOM 681 C CA . ALA A 1 86 ? -13.903 -2.941 7.657 1.00 97.06 86 ALA A CA 1
ATOM 682 C C . ALA A 1 86 ? -14.258 -1.598 6.998 1.00 97.06 86 ALA A C 1
ATOM 684 O O . ALA A 1 86 ? -14.587 -0.641 7.706 1.00 97.06 86 ALA A O 1
ATOM 685 N N . THR A 1 87 ? -14.205 -1.546 5.665 1.00 97.00 87 THR A N 1
ATOM 686 C CA . THR A 1 87 ? -14.519 -0.379 4.828 1.00 97.00 87 THR A CA 1
ATOM 687 C C . THR A 1 87 ? -15.902 -0.462 4.168 1.00 97.00 87 THR A C 1
ATOM 689 O O . THR A 1 87 ? -16.246 0.400 3.364 1.00 97.00 87 THR A O 1
ATOM 692 N N . GLY A 1 88 ? -16.716 -1.474 4.501 1.00 95.88 88 GLY A N 1
ATOM 693 C CA . GLY A 1 88 ? -18.059 -1.647 3.934 1.00 95.88 88 GLY A CA 1
ATOM 694 C C . GLY A 1 88 ? -18.065 -2.076 2.462 1.00 95.88 88 GLY A C 1
ATOM 695 O O . GLY A 1 88 ? -19.021 -1.805 1.739 1.00 95.88 88 GLY A O 1
ATOM 696 N N . ARG A 1 89 ? -16.992 -2.719 1.994 1.00 95.56 89 ARG A N 1
ATOM 697 C CA . ARG A 1 89 ? -16.831 -3.248 0.633 1.00 95.56 89 ARG A CA 1
ATOM 698 C C . ARG A 1 89 ? -16.819 -4.778 0.631 1.00 95.56 89 ARG A C 1
ATOM 700 O O . ARG A 1 89 ? -16.720 -5.428 1.669 1.00 95.56 89 ARG A O 1
ATOM 707 N N . ARG A 1 90 ? -16.885 -5.353 -0.570 1.00 95.38 90 ARG A N 1
ATOM 708 C CA . ARG A 1 90 ? -16.741 -6.791 -0.826 1.00 95.38 90 ARG A CA 1
ATOM 709 C C . ARG A 1 90 ? -15.497 -7.033 -1.677 1.00 95.38 90 ARG A C 1
ATOM 711 O O . ARG A 1 90 ? -15.324 -6.353 -2.686 1.00 95.38 90 ARG A O 1
ATOM 718 N N . LEU A 1 91 ? -14.671 -8.007 -1.297 1.00 95.19 91 LEU A N 1
ATOM 719 C CA . LEU A 1 91 ? -13.549 -8.447 -2.122 1.00 95.19 91 LEU A CA 1
ATOM 720 C C . LEU A 1 91 ? -14.067 -9.208 -3.350 1.00 95.19 91 LEU A C 1
ATOM 722 O O . LEU A 1 91 ? -14.911 -10.100 -3.238 1.00 95.19 91 LEU A O 1
ATOM 726 N N . VAL A 1 92 ? -13.555 -8.853 -4.525 1.00 94.88 92 VAL A N 1
ATOM 727 C CA . VAL A 1 92 ? -13.828 -9.536 -5.793 1.00 94.88 92 VAL A CA 1
ATOM 728 C C . VAL A 1 92 ? -12.496 -9.742 -6.502 1.00 94.88 92 VAL A C 1
ATOM 730 O O . VAL A 1 92 ? -11.776 -8.776 -6.732 1.00 94.88 92 VAL A O 1
ATOM 733 N N . VAL A 1 93 ? -12.187 -10.990 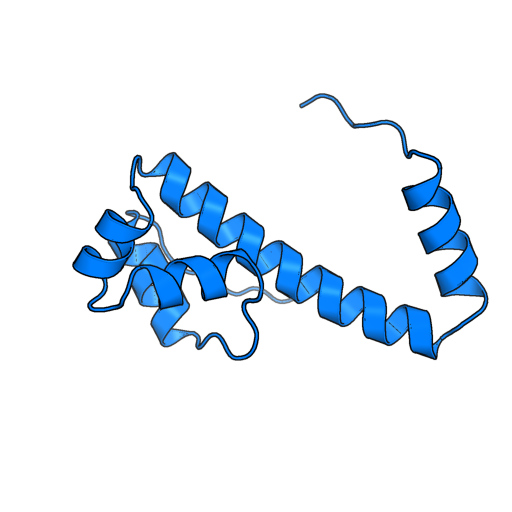-6.851 1.00 92.56 93 VAL A N 1
ATOM 734 C CA . VAL A 1 93 ? -10.988 -11.360 -7.614 1.00 92.56 93 VAL A CA 1
ATOM 735 C C . VAL A 1 93 ? -11.428 -11.777 -9.012 1.00 92.56 93 VAL A C 1
ATOM 737 O O . VAL A 1 93 ? -12.359 -12.571 -9.156 1.00 92.56 93 VAL A O 1
ATOM 740 N N . LYS A 1 94 ? -10.793 -11.210 -10.037 1.00 92.25 94 LYS A N 1
ATOM 741 C CA . LYS A 1 94 ? -11.029 -11.529 -11.447 1.00 92.25 94 LYS A CA 1
ATOM 742 C C . LYS A 1 94 ? -9.685 -11.622 -12.155 1.00 92.25 94 LYS A C 1
ATOM 744 O O . LYS A 1 94 ? -8.811 -10.804 -11.887 1.00 92.25 94 LYS A O 1
ATOM 749 N N . PHE A 1 95 ? -9.556 -12.590 -13.051 1.00 88.56 95 PHE A N 1
ATOM 750 C CA . PHE A 1 95 ? -8.497 -12.599 -14.054 1.00 88.56 95 PHE A CA 1
ATOM 751 C C . PHE A 1 95 ? -8.949 -11.721 -15.224 1.00 88.56 95 PHE A C 1
ATOM 753 O O . PHE A 1 95 ? -10.142 -11.706 -15.545 1.00 88.56 95 PHE A O 1
ATOM 760 N N . ALA A 1 96 ? -8.020 -10.962 -15.792 1.00 76.00 96 ALA A N 1
ATOM 761 C CA . ALA A 1 96 ? -8.233 -10.103 -16.950 1.00 76.00 96 ALA A CA 1
ATOM 762 C C . ALA A 1 96 ? -7.280 -10.532 -18.064 1.00 76.00 96 ALA A C 1
ATOM 764 O O . ALA A 1 96 ? -6.154 -10.954 -17.716 1.00 76.00 96 ALA A O 1
#

Radius of gyration: 16.01 Å; Cα contacts (8 Å, |Δi|>4): 70; chains: 1; bounding box: 33×28×40 Å

Solvent-accessible surface area (backbone atoms only — not comparable to full-atom values): 5560 Å² total; per-residue (Å²): 132,84,81,78,77,82,50,77,64,58,51,50,51,55,60,46,38,77,76,30,69,68,59,33,55,53,49,54,55,52,49,54,39,43,51,53,4,49,50,50,46,51,47,36,50,74,54,74,42,51,55,57,55,48,12,61,69,61,78,54,46,40,69,55,45,53,37,40,36,67,57,31,79,89,69,49,71,70,54,52,43,41,52,21,54,71,46,77,46,77,75,80,89,78,90,131

Sequence (96 aa):
MKTKKPDDLDRYIVERKEKDAEFAAAYDSEQAEWEIGQLLSKTRESAGLTQEALARKIGSTRSAICRYERHPANLTLSTLEKVARATGRRLVVKFA

pLDDT: mean 91.71, std 10.6, range [36.94, 98.5]